Protein AF-A0A436S9P5-F1 (afdb_monomer_lite)

Radius of gyration: 17.1 Å; chains: 1; bounding box: 39×36×45 Å

Foldseek 3Di:
DDDPDPDDDDPVVVVVVVVVLVVLLVVLLVQLVVLQDLDPVQLVVCVVLVHHSDSVVSNVLSVLSNVLSVLCPDPVRVVVSVVSNVVSLVVLLVSCVVNVHDCVPPNVGSD

Secondary structure (DSSP, 8-state):
-----PPPPPHHHHHHHHHHHHHHHHHHHHHHHTTSS--HHHHHHHHHTTS---HHHHHHHHHHHHHHHHHHHSTTTHHHHHHHHHHHHHHHHHHHHHTT--IIIIITTT-

pLDDT: mean 92.73, std 8.66, range [55.09, 98.62]

Structure (mmCIF, N/CA/C/O backbone):
data_AF-A0A436S9P5-F1
#
_entry.id   AF-A0A436S9P5-F1
#
loop_
_atom_site.group_PDB
_atom_site.id
_atom_site.type_symbol
_atom_site.label_atom_id
_atom_site.label_alt_id
_atom_site.label_comp_id
_atom_site.label_asym_id
_atom_site.label_entity_id
_atom_site.label_seq_id
_atom_site.pdbx_PDB_ins_code
_atom_site.Cartn_x
_atom_site.Cartn_y
_atom_site.Cartn_z
_atom_site.occupancy
_atom_site.B_iso_or_equiv
_atom_site.auth_seq_id
_atom_site.auth_comp_id
_atom_site.auth_asym_id
_atom_site.auth_atom_id
_atom_site.pdbx_PDB_model_num
ATOM 1 N N . MET A 1 1 ? -21.449 24.749 24.242 1.00 55.09 1 MET A N 1
ATOM 2 C CA . MET A 1 1 ? -20.932 23.995 23.082 1.00 55.09 1 MET A CA 1
ATOM 3 C C . MET A 1 1 ? -21.172 22.523 23.381 1.00 55.09 1 MET A C 1
ATOM 5 O O . MET A 1 1 ? -20.464 21.969 24.207 1.00 55.09 1 MET A O 1
ATOM 9 N N . SER A 1 2 ? -22.267 21.949 22.874 1.00 57.09 2 SER A N 1
ATOM 10 C CA . SER A 1 2 ? -22.583 20.530 23.090 1.00 57.09 2 SER A CA 1
ATOM 11 C C . SER A 1 2 ? -21.714 19.719 22.137 1.00 57.09 2 SER A C 1
ATOM 13 O O . SER A 1 2 ? -21.759 19.925 20.926 1.00 57.09 2 SER A O 1
ATOM 15 N N . ILE A 1 3 ? -20.854 18.877 22.697 1.00 64.25 3 ILE A N 1
ATOM 16 C CA . ILE A 1 3 ? -20.106 17.880 21.942 1.00 64.25 3 ILE A CA 1
ATOM 17 C C . ILE A 1 3 ? -21.146 16.813 21.593 1.00 64.25 3 ILE A C 1
ATOM 19 O O . ILE A 1 3 ? -21.639 16.143 22.496 1.00 64.25 3 ILE A O 1
ATOM 23 N N . SER A 1 4 ? -21.556 16.715 20.326 1.00 63.69 4 SER A N 1
ATOM 24 C CA . SER A 1 4 ? -22.402 15.600 19.887 1.00 63.69 4 SER A CA 1
ATOM 25 C C . SER A 1 4 ? -21.635 14.306 20.129 1.00 63.69 4 SER A C 1
ATOM 27 O O . SER A 1 4 ? -20.649 14.029 19.446 1.00 63.69 4 SER A O 1
ATOM 29 N N . GLU A 1 5 ? -22.069 13.537 21.120 1.00 63.78 5 GLU A N 1
ATOM 30 C CA . GLU A 1 5 ? -21.546 12.205 21.389 1.00 63.78 5 GLU A CA 1
ATOM 31 C C . GLU A 1 5 ? -21.925 11.311 20.203 1.00 63.78 5 GLU A C 1
ATOM 33 O O . GLU A 1 5 ? -23.105 11.112 19.904 1.00 63.78 5 GLU A O 1
ATOM 38 N N . ALA A 1 6 ? -20.924 10.855 19.446 1.00 65.94 6 ALA A N 1
ATOM 39 C CA . ALA A 1 6 ? -21.160 9.975 18.312 1.00 65.94 6 ALA A CA 1
ATOM 40 C C . ALA A 1 6 ? -21.767 8.667 18.832 1.00 65.94 6 ALA A C 1
ATOM 42 O O . ALA A 1 6 ? -21.176 8.006 19.687 1.00 65.94 6 ALA A O 1
ATOM 43 N N . ALA A 1 7 ? -22.945 8.301 18.319 1.00 74.25 7 ALA A N 1
ATOM 44 C CA . ALA A 1 7 ? -23.582 7.043 18.678 1.00 74.25 7 ALA A CA 1
ATOM 45 C C . ALA A 1 7 ? -22.597 5.876 18.451 1.00 74.25 7 ALA A C 1
ATOM 47 O O . ALA A 1 7 ? -21.910 5.855 17.421 1.00 74.25 7 ALA A O 1
ATOM 48 N N . PRO A 1 8 ? -22.503 4.915 19.387 1.00 77.88 8 PRO A N 1
ATOM 49 C CA . PRO A 1 8 ? -21.596 3.786 19.247 1.00 77.88 8 PRO A CA 1
ATOM 50 C C . PRO A 1 8 ? -21.892 3.035 17.944 1.00 77.88 8 PRO A C 1
ATOM 52 O O . PRO A 1 8 ? -23.049 2.792 17.596 1.00 77.88 8 PRO A O 1
ATOM 55 N N . ALA A 1 9 ? -20.836 2.686 17.207 1.00 82.25 9 ALA A N 1
ATOM 56 C CA . ALA A 1 9 ? -20.970 1.953 15.955 1.00 82.25 9 ALA A CA 1
ATOM 57 C C . ALA A 1 9 ? -21.700 0.621 16.190 1.00 82.25 9 ALA A C 1
ATOM 59 O O . ALA A 1 9 ? -21.426 -0.089 17.160 1.00 82.25 9 ALA A O 1
ATOM 60 N N . SER A 1 10 ? -22.619 0.264 15.288 1.00 91.81 10 SER A N 1
ATOM 61 C CA . SER A 1 10 ? -23.325 -1.013 15.379 1.00 91.81 10 SER A CA 1
ATOM 62 C C . SER A 1 10 ? -22.350 -2.185 15.243 1.00 91.81 10 SER A C 1
ATOM 64 O O . SER A 1 10 ? -21.333 -2.098 14.548 1.00 91.81 10 SER A O 1
ATOM 66 N N . GLN A 1 11 ? -22.687 -3.320 15.856 1.00 91.69 11 GLN A N 1
ATOM 67 C CA . GLN A 1 11 ? -21.878 -4.539 15.767 1.00 91.69 11 GLN A CA 1
ATOM 68 C C . GLN A 1 11 ? -21.608 -4.935 14.302 1.00 91.69 11 GLN A C 1
ATOM 70 O O . GLN A 1 11 ? -20.498 -5.342 13.962 1.00 91.69 11 GLN A O 1
ATOM 75 N N . GLY A 1 12 ? -22.597 -4.749 13.419 1.00 94.69 12 GLY A N 1
ATOM 76 C CA . GLY A 1 12 ? -22.456 -4.992 11.983 1.00 94.69 12 GLY A CA 1
ATOM 77 C C . GLY A 1 12 ? -21.426 -4.081 11.312 1.00 94.69 12 GLY A C 1
ATOM 78 O O . GLY A 1 12 ? -20.587 -4.571 10.561 1.00 94.69 12 GLY A O 1
ATOM 79 N N . ALA A 1 13 ? -21.427 -2.780 11.624 1.00 93.12 13 ALA A N 1
ATOM 80 C CA . ALA A 1 13 ? -20.454 -1.833 11.076 1.00 93.12 13 ALA A CA 1
ATOM 81 C C . ALA A 1 13 ? -19.016 -2.171 11.506 1.00 93.12 13 ALA A C 1
ATOM 83 O O . ALA A 1 13 ? -18.092 -2.108 10.694 1.00 93.12 13 ALA A O 1
ATOM 84 N N . VAL A 1 14 ? -18.827 -2.600 12.759 1.00 94.06 14 VAL A N 1
ATOM 85 C CA . VAL A 1 14 ? -17.514 -3.020 13.277 1.00 94.06 14 VAL A CA 1
ATOM 86 C C . VAL A 1 14 ? -16.995 -4.258 12.542 1.00 94.06 14 VAL A C 1
ATOM 88 O O . VAL A 1 14 ? -15.835 -4.288 12.128 1.00 94.06 14 VAL A O 1
ATOM 91 N N . TRP A 1 15 ? -17.835 -5.279 12.357 1.00 96.75 15 TRP A N 1
ATOM 92 C CA . TRP A 1 15 ? -17.438 -6.498 11.647 1.00 96.75 15 TRP A CA 1
ATOM 93 C C . TRP A 1 15 ? -17.189 -6.263 10.159 1.00 96.75 15 TRP A C 1
ATOM 95 O O . TRP A 1 15 ? -16.203 -6.776 9.635 1.00 96.75 15 TRP A O 1
ATOM 105 N N . ALA A 1 16 ? -18.017 -5.449 9.501 1.00 96.06 16 ALA A N 1
ATOM 106 C CA . ALA A 1 16 ? -17.801 -5.061 8.111 1.00 96.06 16 ALA A CA 1
ATOM 107 C C . ALA A 1 16 ? -16.454 -4.342 7.936 1.00 96.06 16 ALA A C 1
ATOM 109 O O . ALA A 1 16 ? -15.668 -4.714 7.066 1.00 96.06 16 ALA A O 1
ATOM 110 N N . GLY A 1 17 ? -16.141 -3.382 8.815 1.00 93.62 17 GLY A N 1
ATOM 111 C CA . GLY A 1 17 ? -14.849 -2.695 8.815 1.00 93.62 17 GLY A CA 1
ATOM 112 C C . GLY A 1 17 ? -13.676 -3.659 9.003 1.00 93.62 17 GLY A C 1
ATOM 113 O O . GLY A 1 17 ? -12.728 -3.629 8.226 1.00 93.62 17 GLY A O 1
ATOM 114 N N . ARG A 1 18 ? -13.764 -4.580 9.972 1.00 94.88 18 ARG A N 1
ATOM 115 C CA . ARG A 1 18 ? -12.723 -5.597 10.209 1.00 94.88 18 ARG A CA 1
ATOM 116 C C . ARG A 1 18 ? -12.514 -6.519 9.011 1.00 94.88 18 ARG A C 1
ATOM 118 O O . ARG A 1 18 ? -11.368 -6.802 8.672 1.00 94.88 18 ARG A O 1
ATOM 125 N N . ALA A 1 19 ? -13.594 -6.974 8.377 1.00 97.69 19 ALA A N 1
ATOM 126 C CA . ALA A 1 19 ? -13.518 -7.833 7.200 1.00 97.69 19 ALA A CA 1
ATOM 127 C C . ALA A 1 19 ? -12.850 -7.106 6.023 1.00 97.69 19 ALA A C 1
ATOM 129 O O . ALA A 1 19 ? -11.905 -7.630 5.439 1.00 97.69 19 ALA A O 1
ATOM 130 N N . LEU A 1 20 ? -13.275 -5.873 5.726 1.00 96.00 20 LEU A N 1
ATOM 131 C CA . LEU A 1 20 ? -12.679 -5.059 4.663 1.00 96.00 20 LEU A CA 1
ATOM 132 C C . LEU A 1 20 ? -11.203 -4.751 4.937 1.00 96.00 20 LEU A C 1
ATOM 134 O O . LEU A 1 20 ? -10.370 -4.923 4.049 1.00 96.00 20 LEU A O 1
ATOM 138 N N . SER A 1 21 ? -10.854 -4.364 6.167 1.00 95.94 21 SER A N 1
ATOM 139 C CA . SER A 1 21 ? -9.458 -4.129 6.547 1.00 95.94 21 SER A CA 1
ATOM 140 C C . SER A 1 21 ? -8.608 -5.389 6.405 1.00 95.94 21 SER A C 1
ATOM 142 O O . SER A 1 21 ? -7.493 -5.300 5.901 1.00 95.94 21 SER A O 1
ATOM 144 N N . ALA A 1 22 ? -9.122 -6.561 6.790 1.00 97.19 22 ALA A N 1
ATOM 145 C CA . ALA A 1 22 ? -8.406 -7.823 6.618 1.00 97.19 22 ALA A CA 1
ATOM 146 C C . ALA A 1 22 ? -8.134 -8.123 5.137 1.00 97.19 22 ALA A C 1
ATOM 148 O O . ALA A 1 22 ? -7.010 -8.477 4.791 1.00 97.19 22 ALA A O 1
ATOM 149 N N . VAL A 1 23 ? -9.123 -7.922 4.259 1.00 97.38 23 VAL A N 1
ATOM 150 C CA . VAL A 1 23 ? -8.959 -8.103 2.807 1.00 97.38 23 VAL A CA 1
ATOM 151 C C . VAL A 1 23 ? -7.873 -7.176 2.258 1.00 97.38 23 VAL A C 1
ATOM 153 O O . VAL A 1 23 ? -6.957 -7.650 1.590 1.00 97.38 23 VAL A O 1
ATOM 156 N N . VAL A 1 24 ? -7.930 -5.880 2.583 1.00 95.81 24 VAL A N 1
ATOM 157 C CA . VAL A 1 24 ? -6.942 -4.891 2.119 1.00 95.81 24 VAL A CA 1
ATOM 158 C C . VAL A 1 24 ? -5.540 -5.227 2.625 1.00 95.81 24 VAL A C 1
ATOM 160 O O . VAL A 1 24 ? -4.590 -5.217 1.847 1.00 95.81 24 VAL A O 1
ATOM 163 N N . VAL A 1 25 ? -5.399 -5.560 3.910 1.00 98.00 25 VAL A N 1
ATOM 164 C CA . VAL A 1 25 ? -4.101 -5.891 4.514 1.00 98.00 25 VAL A CA 1
ATOM 165 C C . VAL A 1 25 ? -3.508 -7.151 3.889 1.00 98.00 25 VAL A C 1
ATOM 167 O O . VAL A 1 25 ? -2.334 -7.149 3.532 1.00 98.00 25 VAL A O 1
ATOM 170 N N . LEU A 1 26 ? -4.299 -8.212 3.717 1.00 98.12 26 LEU A N 1
ATOM 171 C CA . LEU A 1 26 ? -3.822 -9.458 3.112 1.00 98.12 26 LEU A CA 1
ATOM 172 C C . LEU A 1 26 ? -3.406 -9.257 1.653 1.00 98.12 26 LEU A C 1
ATOM 174 O O . LEU A 1 26 ? -2.322 -9.695 1.268 1.00 98.12 26 LEU A O 1
ATOM 178 N N . PHE A 1 27 ? -4.234 -8.563 0.867 1.00 96.88 27 PHE A N 1
ATOM 179 C CA . PHE A 1 27 ? -3.913 -8.227 -0.518 1.00 96.88 27 PHE A CA 1
ATOM 180 C C . PHE A 1 27 ? -2.613 -7.425 -0.604 1.00 96.88 27 PHE A C 1
ATOM 182 O O . PHE A 1 27 ? -1.717 -7.780 -1.366 1.00 96.88 27 PHE A O 1
ATOM 189 N N . MET A 1 28 ? -2.473 -6.389 0.222 1.00 97.62 28 MET A N 1
ATOM 190 C CA . MET A 1 28 ? -1.296 -5.533 0.169 1.00 97.62 28 MET A CA 1
ATOM 191 C C . MET A 1 28 ? -0.018 -6.206 0.677 1.00 97.62 28 MET A C 1
ATOM 193 O O . MET A 1 28 ? 1.066 -5.934 0.159 1.00 97.62 28 MET A O 1
ATOM 197 N N . ILE A 1 29 ? -0.115 -7.098 1.667 1.00 98.31 29 ILE A N 1
ATOM 198 C CA . ILE A 1 29 ? 1.027 -7.918 2.089 1.00 98.31 29 ILE A CA 1
ATOM 199 C C . ILE A 1 29 ? 1.484 -8.793 0.925 1.00 98.31 29 ILE A C 1
ATOM 201 O O . ILE A 1 29 ? 2.676 -8.820 0.626 1.00 98.31 29 ILE A O 1
ATOM 205 N N . PHE A 1 30 ? 0.554 -9.472 0.250 1.00 97.06 30 PHE A N 1
ATOM 206 C CA . PHE A 1 30 ? 0.877 -10.273 -0.927 1.00 97.06 30 PHE A CA 1
ATOM 207 C C . PHE A 1 30 ? 1.541 -9.418 -2.019 1.00 97.06 30 PHE A C 1
ATOM 209 O O . PHE A 1 30 ? 2.653 -9.736 -2.440 1.00 97.06 30 PHE A O 1
ATOM 216 N N . ASP A 1 31 ? 0.918 -8.299 -2.397 1.00 95.44 31 ASP A N 1
ATOM 217 C CA . ASP A 1 31 ? 1.405 -7.365 -3.420 1.00 95.44 31 ASP A CA 1
ATOM 218 C C . ASP A 1 31 ? 2.824 -6.841 -3.143 1.00 95.44 31 ASP A C 1
ATOM 220 O O . ASP A 1 31 ? 3.664 -6.763 -4.045 1.00 95.44 31 ASP A O 1
ATOM 224 N N . GLY A 1 32 ? 3.098 -6.474 -1.891 1.00 96.38 32 GLY A N 1
ATOM 225 C CA . GLY A 1 32 ? 4.390 -5.938 -1.485 1.00 96.38 32 GLY A CA 1
ATOM 226 C C . GLY A 1 32 ? 5.474 -7.009 -1.379 1.00 96.38 32 GLY A C 1
ATOM 227 O O . GLY A 1 32 ? 6.604 -6.782 -1.810 1.00 96.38 32 GLY A O 1
ATOM 228 N N . VAL A 1 33 ? 5.143 -8.192 -0.846 1.00 97.75 33 VAL A N 1
ATOM 229 C CA . VAL A 1 33 ? 6.106 -9.287 -0.638 1.00 97.75 33 VAL A CA 1
ATOM 230 C C . VAL A 1 33 ? 6.621 -9.844 -1.960 1.00 97.75 33 VAL A C 1
ATOM 232 O O . VAL A 1 33 ? 7.827 -10.057 -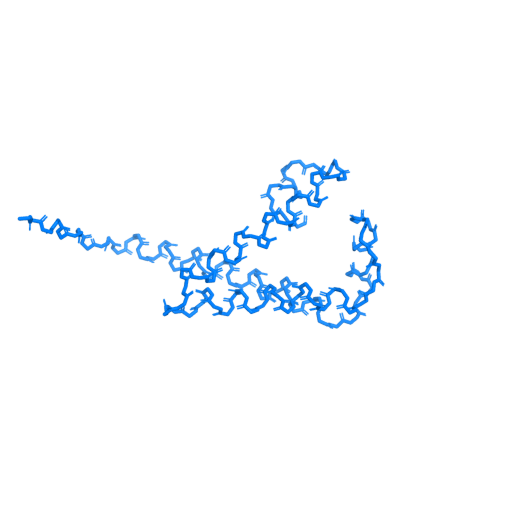2.080 1.00 97.75 33 VAL A O 1
ATOM 235 N N . ILE A 1 34 ? 5.761 -10.031 -2.969 1.00 96.44 34 ILE A N 1
ATOM 236 C CA . ILE A 1 34 ? 6.195 -10.562 -4.276 1.00 96.44 34 ILE A CA 1
ATOM 237 C C . ILE A 1 34 ? 7.192 -9.637 -4.993 1.00 96.44 34 ILE A C 1
ATOM 239 O O . ILE A 1 34 ? 7.959 -10.108 -5.826 1.00 96.44 34 ILE A O 1
ATOM 243 N N . LYS A 1 35 ? 7.228 -8.343 -4.642 1.00 95.38 35 LYS A N 1
ATOM 244 C CA . LYS A 1 35 ? 8.164 -7.351 -5.197 1.00 95.38 35 LYS A CA 1
ATOM 245 C C . LYS A 1 35 ? 9.545 -7.347 -4.520 1.00 95.38 35 LYS A C 1
ATOM 247 O O . LYS A 1 35 ? 10.450 -6.671 -5.004 1.00 95.38 35 LYS A O 1
ATOM 252 N N . LEU A 1 36 ? 9.724 -8.048 -3.395 1.00 96.06 36 LEU A N 1
ATOM 253 C CA . LEU A 1 36 ? 10.9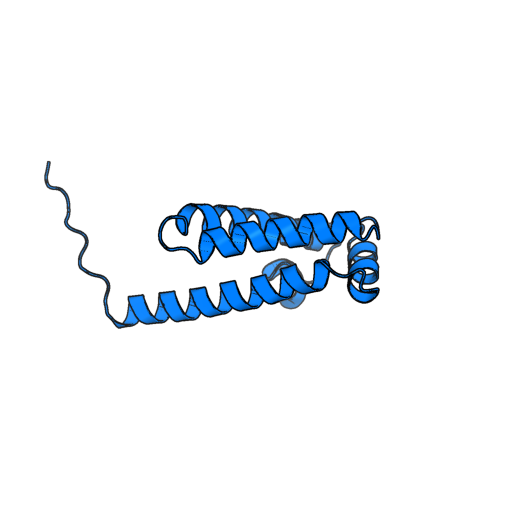99 -8.092 -2.664 1.00 96.06 36 LEU A CA 1
ATOM 254 C C . LEU A 1 36 ? 12.060 -9.002 -3.317 1.00 96.06 36 LEU A C 1
ATOM 256 O O . LEU A 1 36 ? 13.210 -8.550 -3.464 1.00 96.06 36 LEU A O 1
ATOM 260 N N . PRO A 1 37 ? 11.736 -10.261 -3.689 1.00 96.56 37 PRO A N 1
ATOM 261 C CA . PRO A 1 37 ? 12.636 -11.089 -4.477 1.00 96.56 37 PRO A CA 1
ATOM 262 C C . PRO A 1 37 ? 12.707 -10.592 -5.932 1.00 96.56 37 PRO A C 1
ATOM 264 O O . PRO A 1 37 ? 11.743 -10.021 -6.441 1.00 96.56 37 PRO A O 1
ATOM 267 N N . PRO A 1 38 ? 13.834 -10.815 -6.629 1.00 92.69 38 PRO A N 1
ATOM 268 C CA . PRO A 1 38 ? 13.988 -10.447 -8.033 1.00 92.69 38 PRO A CA 1
ATOM 269 C C . PRO A 1 38 ? 13.242 -11.445 -8.935 1.00 92.69 38 PRO A C 1
ATOM 271 O O . PRO A 1 38 ? 13.857 -12.290 -9.578 1.00 92.69 38 PRO A O 1
ATOM 274 N N . LEU A 1 39 ? 11.908 -11.395 -8.936 1.00 94.75 39 LEU A N 1
ATOM 275 C CA . LEU A 1 39 ? 11.081 -12.262 -9.776 1.00 94.75 39 LEU A CA 1
ATOM 276 C C . LEU A 1 39 ? 10.942 -11.678 -11.183 1.00 94.75 39 LEU A C 1
ATOM 278 O O . LEU A 1 39 ? 10.520 -10.531 -11.341 1.00 94.75 39 LEU A O 1
ATOM 282 N N . ASP A 1 40 ? 11.186 -12.503 -12.200 1.00 93.62 40 ASP A N 1
ATOM 283 C CA . ASP A 1 40 ? 11.073 -12.098 -13.607 1.00 93.62 40 ASP A CA 1
ATOM 284 C C . ASP A 1 40 ? 9.673 -11.588 -13.965 1.00 93.62 40 ASP A C 1
ATOM 286 O O . ASP A 1 40 ? 9.528 -10.647 -14.738 1.00 93.62 40 ASP A O 1
ATOM 290 N N . ILE A 1 41 ? 8.622 -12.158 -13.367 1.00 93.50 41 ILE A N 1
ATOM 291 C CA . ILE A 1 41 ? 7.248 -11.700 -13.605 1.00 93.50 41 ILE A CA 1
ATOM 292 C C . ILE A 1 41 ? 7.042 -10.241 -13.169 1.00 93.50 41 ILE A C 1
ATOM 294 O O . ILE A 1 41 ? 6.317 -9.495 -13.828 1.00 93.50 41 ILE A O 1
ATOM 298 N N . VAL A 1 42 ? 7.712 -9.803 -12.097 1.00 93.31 42 VAL A N 1
ATOM 299 C CA . VAL A 1 42 ? 7.613 -8.427 -11.591 1.00 93.31 42 VAL A CA 1
ATOM 300 C C . VAL A 1 42 ? 8.321 -7.472 -12.543 1.00 93.31 42 VAL A C 1
ATOM 302 O O . VAL A 1 42 ? 7.745 -6.459 -12.931 1.00 93.31 42 VAL A O 1
ATOM 305 N N . THR A 1 43 ? 9.537 -7.803 -12.978 1.00 93.88 43 THR A N 1
ATOM 306 C CA . THR A 1 43 ? 10.306 -6.952 -13.898 1.00 93.88 43 THR A CA 1
ATOM 307 C C . THR A 1 43 ? 9.682 -6.900 -15.296 1.00 93.88 43 THR A C 1
ATOM 309 O O . THR A 1 43 ? 9.636 -5.830 -15.902 1.00 93.88 43 THR A O 1
ATOM 312 N N . GLN A 1 44 ? 9.119 -8.008 -15.790 1.00 94.62 44 GLN A N 1
ATOM 313 C CA . GLN A 1 44 ? 8.342 -8.040 -17.036 1.00 94.62 44 GLN A CA 1
ATOM 314 C C . GLN A 1 44 ? 7.089 -7.163 -16.948 1.00 94.62 44 GLN A C 1
ATOM 316 O O . GLN A 1 44 ? 6.827 -6.378 -17.860 1.00 94.62 44 GLN A O 1
ATOM 321 N N . THR A 1 45 ? 6.353 -7.242 -15.834 1.00 92.38 45 THR A N 1
ATOM 322 C CA . THR A 1 45 ? 5.179 -6.389 -15.599 1.00 92.38 45 THR A CA 1
ATOM 323 C C . THR A 1 45 ? 5.584 -4.918 -15.558 1.00 92.38 45 THR A C 1
ATOM 325 O O . THR A 1 45 ? 4.984 -4.102 -16.249 1.00 92.38 45 THR A O 1
ATOM 328 N N . MET A 1 46 ? 6.649 -4.569 -14.828 1.00 94.69 46 MET A N 1
ATOM 329 C CA . MET A 1 46 ? 7.162 -3.195 -14.768 1.00 94.69 46 MET A CA 1
ATOM 330 C C . MET A 1 46 ? 7.532 -2.646 -16.147 1.00 94.69 46 MET A C 1
ATOM 332 O O . MET A 1 46 ? 7.124 -1.533 -16.476 1.00 94.69 46 MET A O 1
ATOM 336 N N . ASN A 1 47 ? 8.217 -3.438 -16.976 1.00 94.69 47 ASN A N 1
ATOM 337 C CA . ASN A 1 47 ? 8.497 -3.063 -18.363 1.00 94.69 47 ASN A CA 1
ATOM 338 C C . ASN A 1 47 ? 7.209 -2.804 -19.157 1.00 94.69 47 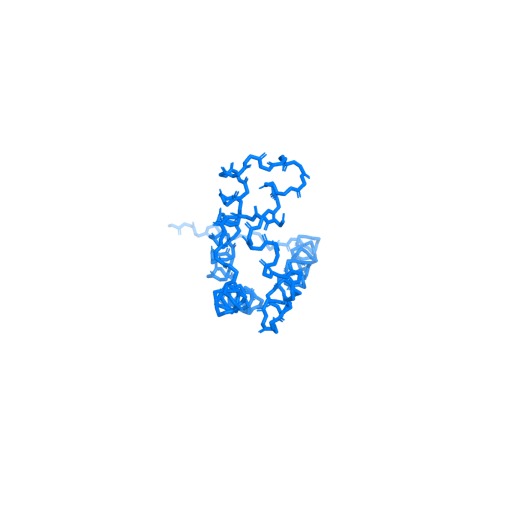ASN A C 1
ATOM 340 O O . ASN A 1 47 ? 7.119 -1.797 -19.858 1.00 94.69 47 ASN A O 1
ATOM 344 N N . GLY A 1 48 ? 6.201 -3.673 -19.025 1.00 92.56 48 GLY A N 1
ATOM 345 C CA . GLY A 1 48 ? 4.890 -3.490 -19.659 1.00 92.56 48 GLY A CA 1
ATOM 346 C C . GLY A 1 48 ? 4.164 -2.221 -19.199 1.00 92.56 48 GLY A C 1
ATOM 347 O O . GLY A 1 48 ? 3.456 -1.592 -19.981 1.00 92.56 48 GLY A O 1
ATOM 348 N N . LEU A 1 49 ? 4.401 -1.792 -17.957 1.00 93.06 49 LEU A N 1
ATOM 349 C CA . LEU A 1 49 ? 3.892 -0.537 -17.397 1.00 93.06 49 LEU A CA 1
ATOM 350 C C . LEU A 1 49 ? 4.719 0.700 -17.798 1.00 93.06 49 LEU A C 1
ATOM 352 O O . LEU A 1 49 ? 4.380 1.826 -17.424 1.00 93.06 49 LEU A O 1
ATOM 356 N N . GLY A 1 50 ? 5.803 0.520 -18.557 1.00 92.31 50 GLY A N 1
ATOM 357 C CA . GLY A 1 50 ? 6.720 1.590 -18.947 1.00 92.31 50 GLY A CA 1
ATOM 358 C C . GLY A 1 50 ? 7.626 2.078 -17.812 1.00 92.31 50 GLY A C 1
ATOM 359 O O . GLY A 1 50 ? 8.145 3.192 -17.896 1.00 92.31 50 GLY A O 1
ATOM 360 N N . TRP A 1 51 ? 7.799 1.270 -16.763 1.00 94.19 51 TRP A N 1
ATOM 361 C CA . TRP A 1 51 ? 8.780 1.472 -15.697 1.00 94.19 51 TRP A CA 1
ATOM 362 C C . TRP A 1 51 ? 10.076 0.709 -16.004 1.00 94.19 51 TRP A C 1
ATOM 364 O O . TRP A 1 51 ? 10.033 -0.316 -16.685 1.00 94.19 51 TRP A O 1
ATOM 374 N N . PRO A 1 52 ? 11.239 1.149 -15.489 1.00 93.12 52 PRO A N 1
ATOM 375 C CA . PRO A 1 52 ? 12.474 0.391 -15.654 1.00 93.12 52 PRO A CA 1
ATOM 376 C C . PRO A 1 52 ? 12.371 -0.979 -14.967 1.00 93.12 52 PRO A C 1
ATOM 378 O O . PRO A 1 52 ? 11.987 -1.051 -13.799 1.00 93.12 52 PRO A O 1
ATOM 381 N N . ALA A 1 53 ? 12.780 -2.051 -15.650 1.00 92.88 53 ALA A N 1
ATOM 382 C CA . ALA A 1 53 ? 12.926 -3.397 -15.081 1.00 92.88 53 ALA A CA 1
ATOM 383 C C . ALA A 1 53 ? 14.134 -3.534 -14.134 1.00 92.88 53 ALA A C 1
ATOM 385 O O . ALA A 1 53 ? 14.945 -4.449 -14.258 1.00 92.88 53 ALA A O 1
ATOM 386 N N . ASP A 1 54 ? 14.257 -2.617 -13.178 1.00 94.56 54 ASP A N 1
ATOM 387 C CA . ASP A 1 54 ? 15.241 -2.688 -12.104 1.00 94.56 54 ASP A CA 1
ATOM 388 C C . ASP A 1 54 ? 14.601 -3.335 -10.858 1.00 94.56 54 ASP A C 1
ATOM 390 O O . ASP A 1 54 ? 13.676 -2.756 -10.269 1.00 94.56 54 ASP A O 1
ATOM 394 N N . PRO A 1 55 ? 15.093 -4.504 -10.400 1.00 94.56 55 PRO A N 1
ATOM 395 C CA . PRO A 1 55 ? 14.626 -5.142 -9.170 1.00 94.56 55 PRO A CA 1
ATOM 396 C C . PRO A 1 55 ? 14.703 -4.244 -7.928 1.00 94.56 55 PRO A C 1
ATOM 398 O O . PRO A 1 55 ? 13.934 -4.435 -6.986 1.00 94.56 55 PRO A O 1
ATOM 401 N N . ASN A 1 56 ? 15.608 -3.261 -7.890 1.00 96.19 56 ASN A N 1
ATOM 402 C CA . ASN A 1 56 ? 15.701 -2.330 -6.765 1.00 96.19 56 ASN A CA 1
ATOM 403 C C . ASN A 1 56 ? 14.536 -1.335 -6.744 1.00 96.19 56 ASN A C 1
ATOM 405 O O . ASN A 1 56 ? 14.047 -1.006 -5.664 1.00 96.19 56 ASN A O 1
ATOM 409 N N . ILE A 1 57 ? 14.049 -0.906 -7.913 1.00 95.62 57 ILE A N 1
ATOM 410 C CA . ILE A 1 57 ? 12.849 -0.064 -8.016 1.00 95.62 57 ILE A CA 1
ATOM 411 C C . ILE A 1 57 ? 11.618 -0.875 -7.602 1.00 95.62 57 ILE A C 1
ATOM 413 O O . ILE A 1 57 ? 10.819 -0.396 -6.797 1.00 95.62 57 ILE A O 1
ATOM 417 N N . ALA A 1 58 ? 11.504 -2.123 -8.071 1.00 95.88 58 ALA A N 1
ATOM 418 C CA . ALA A 1 58 ? 10.444 -3.039 -7.645 1.00 95.88 58 ALA A CA 1
ATOM 419 C C . ALA A 1 58 ? 10.414 -3.185 -6.116 1.00 95.88 58 ALA A C 1
ATOM 421 O O . ALA A 1 58 ? 9.376 -2.991 -5.479 1.00 95.88 58 ALA A O 1
ATOM 422 N N . ARG A 1 59 ? 11.582 -3.452 -5.519 1.00 97.31 59 ARG A N 1
ATOM 423 C CA . ARG A 1 59 ? 11.737 -3.611 -4.073 1.00 97.31 59 ARG A CA 1
ATOM 424 C C . ARG A 1 59 ? 11.384 -2.336 -3.318 1.00 97.31 59 ARG A C 1
ATOM 426 O O . ARG A 1 59 ? 10.725 -2.426 -2.289 1.00 97.31 59 ARG A O 1
ATOM 433 N N . LEU A 1 60 ? 11.781 -1.165 -3.818 1.00 97.12 60 LEU A N 1
ATOM 434 C CA . LEU A 1 60 ? 11.423 0.118 -3.212 1.00 97.12 60 LEU A CA 1
ATOM 435 C C . LEU A 1 60 ? 9.900 0.306 -3.169 1.00 97.12 60 LEU A C 1
ATOM 437 O O . LEU A 1 60 ? 9.359 0.618 -2.109 1.00 97.12 60 LEU A O 1
ATOM 441 N N . ILE A 1 61 ? 9.210 0.056 -4.286 1.00 96.44 61 ILE A N 1
ATOM 442 C CA . ILE A 1 61 ? 7.742 0.119 -4.368 1.00 96.44 61 ILE A CA 1
ATOM 443 C C . ILE A 1 61 ? 7.114 -0.874 -3.380 1.00 96.44 61 ILE A C 1
ATOM 445 O O . ILE A 1 61 ? 6.245 -0.493 -2.595 1.00 96.44 61 ILE A O 1
ATOM 449 N N . GLY A 1 62 ? 7.602 -2.119 -3.356 1.00 97.00 62 GLY A N 1
ATOM 450 C CA . GLY A 1 62 ? 7.142 -3.149 -2.422 1.00 97.00 62 GLY A CA 1
ATOM 451 C C . GLY A 1 62 ? 7.316 -2.748 -0.956 1.00 97.00 62 GLY A C 1
ATOM 452 O O . GLY A 1 62 ? 6.382 -2.867 -0.170 1.00 97.00 62 GLY A O 1
ATOM 453 N N . VAL A 1 63 ? 8.475 -2.199 -0.583 1.00 98.50 63 VAL A N 1
ATOM 454 C CA . VAL A 1 63 ? 8.754 -1.728 0.784 1.00 98.50 63 VAL A CA 1
ATOM 455 C C . VAL A 1 63 ? 7.838 -0.568 1.176 1.00 98.50 63 VAL A C 1
ATOM 457 O O . VAL A 1 63 ? 7.295 -0.581 2.280 1.00 98.50 63 VAL A O 1
ATOM 460 N N . ILE A 1 64 ? 7.611 0.406 0.289 1.00 98.31 64 ILE A N 1
ATOM 461 C CA . ILE A 1 64 ? 6.679 1.518 0.544 1.00 98.31 64 ILE A CA 1
ATOM 462 C C . ILE A 1 64 ? 5.259 0.983 0.778 1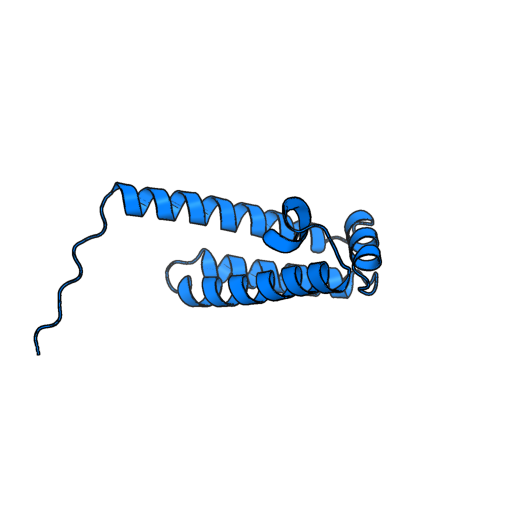.00 98.31 64 ILE A C 1
ATOM 464 O O . ILE A 1 64 ? 4.602 1.388 1.743 1.00 98.31 64 ILE A O 1
ATOM 468 N N . GLY A 1 65 ? 4.804 0.043 -0.057 1.00 98.12 65 GLY A N 1
ATOM 469 C CA . GLY A 1 65 ? 3.510 -0.623 0.103 1.00 98.12 65 GLY A CA 1
ATOM 470 C C . GLY A 1 65 ? 3.400 -1.365 1.439 1.00 98.12 65 GLY A C 1
ATOM 471 O O . GLY A 1 65 ? 2.426 -1.183 2.173 1.00 98.12 65 GLY A O 1
ATOM 472 N N . LEU A 1 66 ? 4.424 -2.136 1.817 1.00 98.56 66 LEU A N 1
ATOM 473 C CA . LEU A 1 66 ? 4.450 -2.893 3.074 1.00 98.56 66 LEU A CA 1
ATOM 474 C C . LEU A 1 66 ? 4.481 -1.994 4.313 1.00 98.56 66 LEU A C 1
ATOM 476 O O . LEU A 1 66 ? 3.752 -2.262 5.265 1.00 98.56 66 LEU A O 1
ATOM 480 N N . ILE A 1 67 ? 5.261 -0.909 4.306 1.00 98.62 67 ILE A N 1
ATOM 481 C CA . ILE A 1 67 ? 5.286 0.066 5.410 1.00 98.62 67 ILE A CA 1
ATOM 482 C C . ILE A 1 67 ? 3.912 0.725 5.560 1.00 98.62 67 ILE A C 1
ATOM 484 O O . ILE A 1 67 ? 3.376 0.793 6.666 1.00 98.62 67 ILE A O 1
ATOM 488 N N . SER A 1 68 ? 3.310 1.157 4.450 1.00 98.50 68 SER A N 1
ATOM 489 C CA . SER A 1 68 ? 1.971 1.763 4.447 1.00 98.50 68 SER A CA 1
ATOM 490 C C . SER A 1 68 ? 0.916 0.792 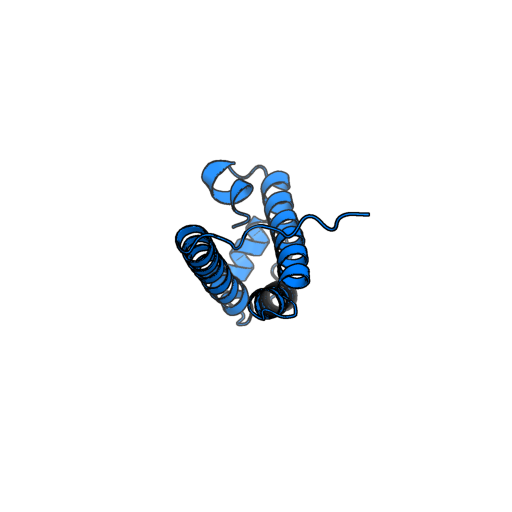4.990 1.00 98.50 68 SER A C 1
ATOM 492 O O . SER A 1 68 ? 0.071 1.169 5.801 1.00 98.50 68 SER A O 1
ATOM 494 N N . THR A 1 69 ? 1.023 -0.485 4.618 1.00 98.44 69 THR A N 1
ATOM 495 C CA . THR A 1 69 ? 0.145 -1.566 5.089 1.00 98.44 69 THR A CA 1
ATOM 496 C C . THR A 1 69 ? 0.326 -1.855 6.572 1.00 98.44 69 THR A C 1
ATOM 498 O O . THR A 1 69 ? -0.660 -1.998 7.292 1.00 98.44 69 THR A O 1
ATOM 501 N N . ALA A 1 70 ? 1.567 -1.896 7.058 1.00 98.44 70 ALA A N 1
ATOM 502 C CA . ALA A 1 70 ? 1.861 -2.086 8.474 1.00 98.44 70 ALA A CA 1
ATOM 503 C C . ALA A 1 70 ? 1.291 -0.936 9.318 1.00 98.44 70 ALA A C 1
ATOM 505 O O . ALA A 1 70 ? 0.660 -1.175 10.348 1.00 98.44 70 ALA A O 1
ATOM 506 N N . LEU A 1 71 ? 1.440 0.308 8.848 1.00 98.44 71 LEU A N 1
ATOM 507 C CA . LEU A 1 71 ? 0.833 1.476 9.488 1.00 98.44 71 LEU A CA 1
ATOM 508 C C . LEU A 1 71 ? -0.697 1.401 9.478 1.00 98.44 71 LEU A C 1
ATOM 510 O O . LEU A 1 71 ? -1.319 1.773 10.471 1.00 98.44 71 LEU A O 1
ATOM 514 N N . TYR A 1 72 ? -1.301 0.902 8.397 1.00 98.25 72 TYR A N 1
ATOM 515 C CA . TYR A 1 72 ? -2.753 0.751 8.291 1.00 98.25 72 TYR A CA 1
ATOM 516 C C . TYR A 1 72 ? -3.294 -0.327 9.242 1.00 98.25 72 TYR A C 1
ATOM 518 O O . TYR A 1 72 ? -4.306 -0.115 9.908 1.00 98.25 72 TYR A O 1
ATOM 526 N N . ALA A 1 73 ? -2.594 -1.459 9.353 1.00 97.44 73 ALA A N 1
ATOM 527 C CA . ALA A 1 73 ? -2.992 -2.590 10.189 1.00 97.44 73 ALA A CA 1
ATOM 528 C C . ALA A 1 73 ? -2.922 -2.287 11.697 1.00 97.44 73 ALA A C 1
ATOM 530 O O . ALA A 1 73 ? -3.656 -2.880 12.490 1.00 97.44 73 ALA A O 1
ATOM 531 N N . LEU A 1 74 ? -2.047 -1.366 12.110 1.00 96.50 74 LEU A N 1
ATOM 532 C CA . LEU A 1 74 ? -1.897 -0.958 13.504 1.00 96.50 74 LEU A CA 1
ATOM 533 C C . LEU A 1 74 ? -2.973 0.078 13.887 1.00 96.50 74 LEU A C 1
ATOM 535 O O . LEU A 1 74 ? -2.976 1.182 13.340 1.00 96.50 74 LEU A O 1
ATOM 539 N N . PRO A 1 75 ? -3.836 -0.185 14.893 1.00 92.44 75 PRO A N 1
ATOM 540 C CA . PRO A 1 75 ? -4.962 0.698 15.218 1.00 92.44 75 PRO A CA 1
ATOM 541 C C . PRO A 1 75 ? -4.560 2.154 15.487 1.00 92.44 75 PRO A C 1
ATOM 543 O O . PRO A 1 75 ? -5.254 3.076 15.064 1.00 92.44 75 PRO A O 1
ATOM 546 N N . ARG A 1 76 ? -3.404 2.358 16.137 1.00 96.88 76 ARG A N 1
ATOM 547 C CA . ARG A 1 76 ? -2.872 3.680 16.507 1.00 96.88 76 ARG A CA 1
ATOM 548 C C . ARG A 1 76 ? -2.424 4.524 15.310 1.00 96.88 76 ARG A C 1
ATOM 550 O O . ARG A 1 76 ? -2.405 5.743 15.420 1.00 96.88 76 ARG A O 1
ATOM 557 N N . THR A 1 77 ? -2.060 3.895 14.194 1.00 97.75 77 THR A N 1
ATOM 558 C CA . THR A 1 77 ? -1.552 4.565 12.982 1.00 97.75 77 THR A CA 1
ATOM 559 C C . THR A 1 77 ? -2.450 4.350 11.767 1.00 97.75 77 THR A C 1
ATOM 561 O O . THR A 1 77 ? -2.120 4.810 10.676 1.00 97.75 77 THR A O 1
ATOM 564 N N . SER A 1 78 ? -3.597 3.693 11.955 1.00 96.44 78 SER A N 1
ATOM 565 C CA . SER A 1 78 ? -4.496 3.254 10.885 1.00 96.44 78 SER A CA 1
ATOM 566 C C . SER A 1 78 ? -4.899 4.377 9.930 1.00 96.44 78 SER A C 1
ATOM 568 O O . SER A 1 78 ? -4.872 4.189 8.719 1.00 96.44 78 SER A O 1
ATOM 570 N N . VAL A 1 79 ? -5.183 5.574 10.450 1.00 97.50 79 VAL A N 1
ATOM 571 C CA . VAL A 1 79 ? -5.524 6.748 9.631 1.00 97.50 79 VAL A CA 1
ATOM 572 C C . VAL A 1 79 ? -4.365 7.153 8.715 1.00 97.50 79 VAL A C 1
ATOM 574 O O . VAL A 1 79 ? -4.571 7.356 7.522 1.00 97.50 79 VAL A O 1
ATOM 577 N N . LEU A 1 80 ? -3.137 7.218 9.240 1.00 98.25 80 LEU A N 1
ATOM 578 C CA . LEU A 1 80 ? -1.949 7.530 8.440 1.00 98.25 80 LEU A CA 1
ATOM 579 C C . LEU A 1 80 ? -1.704 6.448 7.383 1.00 98.25 80 LEU A C 1
ATOM 581 O O . LEU A 1 80 ? -1.481 6.767 6.218 1.00 98.25 80 LEU A O 1
ATOM 585 N N . GLY A 1 81 ? -1.788 5.176 7.773 1.00 98.00 81 GLY A N 1
ATOM 586 C CA . GLY A 1 81 ? -1.646 4.061 6.842 1.00 98.00 81 GLY A CA 1
ATOM 587 C C . GLY A 1 81 ? -2.693 4.081 5.729 1.00 98.00 81 GLY A C 1
ATOM 588 O O . GLY A 1 81 ? -2.347 3.869 4.573 1.00 98.00 81 GLY A O 1
ATOM 589 N N . ALA A 1 82 ? -3.948 4.416 6.041 1.00 97.44 82 ALA A N 1
ATOM 590 C CA . ALA A 1 82 ? -5.016 4.543 5.050 1.00 97.44 82 ALA A CA 1
ATOM 591 C C . ALA A 1 82 ? -4.726 5.657 4.033 1.00 97.44 82 ALA A C 1
ATOM 593 O O . ALA A 1 82 ? -4.912 5.461 2.832 1.00 97.44 82 ALA A O 1
ATOM 594 N N . ILE A 1 83 ? -4.227 6.808 4.497 1.00 98.31 83 ILE A N 1
ATOM 595 C CA . ILE A 1 83 ? -3.825 7.921 3.624 1.00 98.31 83 ILE A CA 1
ATOM 596 C C . ILE A 1 83 ? -2.679 7.489 2.703 1.00 98.31 83 ILE A C 1
ATOM 598 O O . ILE A 1 83 ? -2.747 7.704 1.493 1.00 98.31 83 ILE A O 1
ATOM 602 N N . LEU A 1 84 ? -1.651 6.839 3.255 1.00 98.31 84 LEU A N 1
ATOM 603 C CA . LEU A 1 84 ? -0.501 6.366 2.481 1.00 98.31 84 LEU A CA 1
ATOM 604 C C . LEU A 1 84 ? -0.894 5.298 1.455 1.00 98.31 84 LEU A C 1
ATOM 606 O O . LEU A 1 84 ? -0.471 5.382 0.306 1.00 98.31 84 LEU A O 1
ATOM 610 N N . LEU A 1 85 ? -1.744 4.339 1.831 1.00 97.69 85 LEU A N 1
ATOM 611 C CA . LEU A 1 85 ? -2.274 3.337 0.904 1.00 97.69 85 LEU A CA 1
ATOM 612 C C . LEU A 1 85 ? -3.122 3.971 -0.201 1.00 97.69 85 LEU A C 1
ATOM 614 O O . LEU A 1 85 ? -3.010 3.570 -1.355 1.00 97.69 85 LEU A O 1
ATOM 618 N N . THR A 1 86 ? -3.918 4.993 0.119 1.00 96.88 86 THR A N 1
ATOM 619 C CA . THR A 1 86 ? -4.699 5.736 -0.883 1.00 96.88 86 THR A CA 1
ATOM 620 C C . THR A 1 86 ? -3.781 6.437 -1.883 1.00 96.88 86 THR A C 1
ATOM 622 O O . THR A 1 86 ? -4.001 6.347 -3.089 1.00 96.88 86 THR A O 1
ATOM 625 N N . ALA A 1 87 ? -2.717 7.090 -1.407 1.00 97.75 87 ALA A N 1
ATOM 626 C CA . ALA A 1 87 ? -1.721 7.718 -2.272 1.00 97.75 87 ALA A CA 1
ATOM 627 C C . ALA A 1 87 ? -0.969 6.685 -3.134 1.00 97.75 87 ALA A C 1
ATOM 629 O O . ALA A 1 87 ? -0.795 6.896 -4.334 1.00 97.75 87 ALA A O 1
ATOM 630 N N . TYR A 1 88 ? -0.575 5.553 -2.542 1.00 97.44 88 TYR A N 1
ATOM 631 C CA . TYR A 1 88 ? 0.092 4.446 -3.234 1.00 97.44 88 TYR A CA 1
ATOM 632 C C . TYR A 1 88 ? -0.787 3.869 -4.356 1.00 97.44 88 TYR A C 1
ATOM 634 O O . TYR A 1 88 ? -0.343 3.769 -5.500 1.00 97.44 88 TYR A O 1
ATOM 642 N N . MET A 1 89 ? -2.059 3.579 -4.060 1.00 95.88 89 MET A N 1
ATOM 643 C CA . MET A 1 89 ? -3.035 3.108 -5.048 1.00 95.88 89 MET A CA 1
ATOM 644 C C . MET A 1 89 ? -3.305 4.156 -6.129 1.00 95.88 89 MET A C 1
ATOM 646 O O . MET A 1 89 ? -3.325 3.817 -7.306 1.00 95.88 89 MET A O 1
ATOM 650 N N . GLY A 1 90 ? -3.422 5.441 -5.778 1.00 96.69 90 GLY A N 1
ATOM 651 C CA . GLY A 1 90 ? -3.551 6.521 -6.763 1.00 96.69 90 GLY A CA 1
ATOM 652 C C . GLY A 1 90 ? -2.385 6.563 -7.760 1.00 96.69 90 GLY A C 1
ATOM 653 O O . GLY A 1 90 ? -2.601 6.729 -8.962 1.00 96.69 90 GLY A O 1
ATOM 654 N N . GLY A 1 91 ? -1.156 6.333 -7.286 1.00 95.75 91 GLY A N 1
ATOM 655 C CA . GLY A 1 91 ? 0.031 6.179 -8.132 1.00 95.75 91 GLY A CA 1
ATOM 656 C C . GLY A 1 91 ? -0.072 4.992 -9.097 1.00 95.75 91 GLY A C 1
ATOM 657 O O . GLY A 1 91 ? 0.157 5.155 -10.301 1.00 95.75 91 GLY A O 1
ATOM 658 N N . ALA A 1 92 ? -0.481 3.822 -8.601 1.00 95.19 92 ALA A N 1
ATOM 659 C CA . ALA A 1 92 ? -0.687 2.632 -9.429 1.00 95.19 92 ALA A CA 1
ATOM 660 C C . ALA A 1 92 ? -1.768 2.859 -10.501 1.00 95.19 92 ALA A C 1
ATOM 662 O O . ALA A 1 92 ? -1.526 2.649 -11.690 1.00 95.19 92 ALA A O 1
ATOM 663 N N . ILE A 1 93 ? -2.920 3.408 -10.108 1.00 96.56 93 ILE A N 1
ATOM 664 C CA . ILE A 1 93 ? -4.017 3.771 -11.013 1.00 96.56 93 ILE A CA 1
ATOM 665 C C . ILE A 1 93 ? -3.522 4.732 -12.098 1.00 96.56 93 ILE A C 1
ATOM 667 O O . ILE A 1 93 ? -3.738 4.483 -13.282 1.00 96.56 93 ILE A O 1
ATOM 671 N N . SER A 1 94 ? -2.800 5.796 -11.730 1.00 96.50 94 SER A N 1
ATOM 672 C CA . SER A 1 94 ? -2.267 6.757 -12.707 1.00 96.50 94 SER A CA 1
ATOM 673 C C . SER A 1 94 ? -1.294 6.122 -13.709 1.00 96.50 94 SER A C 1
ATOM 675 O O . SER A 1 94 ? -1.298 6.493 -14.884 1.00 96.50 94 SER A O 1
ATOM 677 N N . THR A 1 95 ? -0.516 5.121 -13.280 1.00 95.69 95 THR A N 1
ATOM 678 C CA . THR A 1 95 ? 0.378 4.355 -14.159 1.00 95.69 95 THR A CA 1
ATOM 679 C C . THR A 1 95 ? -0.423 3.582 -15.205 1.00 95.69 95 THR A C 1
ATOM 681 O O . THR A 1 95 ? -0.093 3.643 -16.388 1.00 95.69 95 THR A O 1
ATOM 684 N N . HIS A 1 96 ? -1.511 2.919 -14.804 1.00 94.69 96 HIS A N 1
ATOM 685 C CA . HIS A 1 96 ? -2.386 2.202 -15.735 1.00 94.69 96 HIS A CA 1
ATOM 686 C C . HIS A 1 96 ? -3.167 3.140 -16.665 1.00 94.69 96 HIS A C 1
ATOM 688 O O . HIS A 1 96 ? -3.241 2.877 -17.866 1.00 94.69 96 HIS A O 1
ATOM 694 N N . VAL A 1 97 ? -3.678 4.268 -16.155 1.00 95.56 97 VAL A N 1
ATOM 695 C CA . VAL A 1 97 ? -4.329 5.301 -16.984 1.00 95.56 97 VAL A CA 1
ATOM 696 C C . VAL A 1 97 ? -3.374 5.798 -18.067 1.00 95.56 97 VAL A C 1
ATOM 698 O O . VAL A 1 97 ? -3.764 5.896 -19.229 1.00 95.56 97 VAL A O 1
ATOM 701 N N . ARG A 1 98 ? -2.113 6.076 -17.708 1.00 95.12 98 ARG A N 1
ATOM 702 C CA . ARG A 1 98 ? -1.092 6.596 -18.631 1.00 95.12 98 ARG A CA 1
ATOM 703 C C . ARG A 1 98 ? -0.875 5.691 -19.844 1.00 95.12 98 ARG A C 1
ATOM 705 O O . ARG A 1 98 ? -0.637 6.203 -20.933 1.00 95.12 98 ARG A O 1
ATOM 712 N N . ILE A 1 99 ? -0.925 4.374 -19.657 1.00 94.62 99 ILE A N 1
ATOM 713 C CA . ILE A 1 99 ? -0.700 3.393 -20.729 1.00 94.62 99 ILE A CA 1
ATOM 714 C C . ILE A 1 99 ? -1.997 2.936 -21.414 1.00 94.62 99 ILE A C 1
ATOM 716 O O . ILE A 1 99 ? -1.953 2.071 -22.283 1.00 94.62 99 ILE A O 1
ATOM 720 N N . GLY A 1 100 ? -3.148 3.505 -21.039 1.00 92.31 100 GLY A N 1
ATOM 721 C CA . GLY A 1 100 ? -4.443 3.179 -21.639 1.00 92.31 100 GLY A CA 1
ATOM 722 C C . GLY A 1 100 ? -5.000 1.815 -21.229 1.00 92.31 100 GLY A C 1
ATOM 723 O O . GLY A 1 100 ? -5.771 1.221 -21.983 1.00 92.31 100 GLY A O 1
ATOM 724 N N . ASN A 1 101 ? -4.623 1.302 -20.054 1.00 93.44 101 ASN A N 1
ATOM 725 C CA . ASN A 1 101 ? -5.102 0.003 -19.589 1.00 93.44 101 ASN A CA 1
ATOM 726 C C . ASN A 1 101 ? -6.626 0.016 -19.313 1.00 93.44 101 ASN A C 1
ATOM 728 O O . ASN A 1 101 ? -7.159 1.027 -18.836 1.00 93.44 101 ASN A O 1
ATOM 732 N N . PRO A 1 102 ? -7.344 -1.104 -19.556 1.00 92.38 102 PRO A N 1
ATOM 733 C CA . PRO A 1 102 ? -8.792 -1.172 -19.372 1.00 92.38 102 PRO A CA 1
ATOM 734 C C . PRO A 1 102 ? -9.258 -0.791 -17.960 1.00 92.38 102 PRO A C 1
ATOM 736 O O . PRO A 1 102 ? -8.631 -1.141 -16.955 1.00 92.38 102 PRO A O 1
ATOM 739 N N . LEU A 1 103 ? -10.407 -0.106 -17.894 1.00 87.12 103 LEU A N 1
ATOM 740 C CA . LEU A 1 103 ? -10.936 0.463 -16.653 1.00 87.12 103 LEU A CA 1
ATOM 741 C C . LEU A 1 103 ? -11.237 -0.602 -15.593 1.00 87.12 103 LEU A C 1
ATOM 743 O O . LEU A 1 103 ? -10.746 -0.513 -14.475 1.00 87.12 103 LEU A O 1
ATOM 747 N N . PHE A 1 104 ? -12.017 -1.620 -15.951 1.00 87.94 104 PHE A N 1
ATOM 748 C CA . PHE A 1 104 ? -12.545 -2.604 -15.000 1.00 87.94 104 PHE A CA 1
ATOM 749 C C . PHE A 1 104 ? -11.596 -3.760 -14.668 1.00 87.94 104 PHE A C 1
ATOM 751 O O . PHE A 1 104 ? -11.978 -4.626 -13.890 1.00 87.94 104 PHE A O 1
ATOM 758 N N . SER A 1 105 ? -10.392 -3.806 -15.242 1.00 84.44 105 SER A N 1
ATOM 759 C CA . SER A 1 105 ? -9.404 -4.841 -14.909 1.00 84.44 105 SER A CA 1
ATOM 760 C C . SER A 1 105 ? -8.212 -4.274 -14.148 1.00 84.44 105 SER A C 1
ATOM 762 O O . SER A 1 105 ? -7.911 -4.752 -13.063 1.00 84.44 105 SER A O 1
ATOM 764 N N . HIS A 1 106 ? -7.578 -3.232 -14.685 1.00 85.88 106 HIS A N 1
ATOM 765 C CA . HIS A 1 106 ? -6.313 -2.713 -14.164 1.00 85.88 106 HIS A CA 1
ATOM 766 C C . HIS A 1 106 ? -6.483 -1.344 -13.510 1.00 85.88 106 HIS A C 1
ATOM 768 O O . HIS A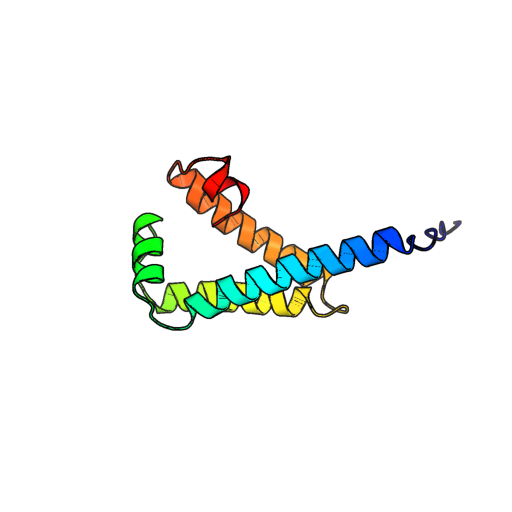 1 106 ? -6.076 -1.109 -12.376 1.00 85.88 106 HIS A O 1
ATOM 774 N N . THR A 1 107 ? -7.136 -0.422 -14.214 1.00 87.88 107 THR A N 1
ATOM 775 C CA . THR A 1 107 ? -7.151 0.987 -13.817 1.00 87.88 107 THR A CA 1
ATOM 776 C C . THR A 1 107 ? -8.001 1.252 -12.577 1.00 87.88 107 THR A C 1
ATOM 778 O O . THR A 1 107 ? -7.618 2.079 -11.765 1.00 87.88 107 THR A O 1
ATOM 781 N N . LEU A 1 108 ? -9.132 0.569 -12.379 1.00 84.94 108 LEU A N 1
ATOM 782 C CA . LEU A 1 108 ? -9.962 0.761 -11.179 1.00 84.94 108 LEU A CA 1
ATOM 783 C C . LEU A 1 108 ? -9.291 0.218 -9.906 1.00 84.94 108 LEU A C 1
ATOM 785 O O . LEU A 1 108 ? -9.566 0.707 -8.813 1.00 84.94 108 LEU A O 1
ATOM 789 N N . PHE A 1 109 ? -8.427 -0.786 -10.053 1.00 86.88 109 PHE A N 1
ATOM 790 C CA . PHE A 1 109 ? -7.867 -1.548 -8.937 1.00 86.88 109 PHE A CA 1
ATOM 791 C C . PHE A 1 109 ? -6.378 -1.278 -8.688 1.00 86.88 109 PHE A C 1
ATOM 793 O O . PHE A 1 109 ? -5.880 -1.641 -7.628 1.00 86.88 109 PHE A O 1
ATOM 800 N N . GLY A 1 110 ? -5.678 -0.620 -9.618 1.00 84.56 110 GLY A N 1
ATOM 801 C CA . GLY A 1 110 ? -4.253 -0.315 -9.480 1.00 84.56 110 GLY A CA 1
ATOM 802 C C . GLY A 1 110 ? -3.368 -1.565 -9.465 1.00 84.56 110 GLY A C 1
ATOM 803 O O . GLY A 1 110 ? -2.412 -1.610 -8.692 1.00 84.56 110 GLY A O 1
ATOM 804 N N . VAL A 1 111 ? -3.720 -2.577 -10.267 1.00 82.06 111 VAL A N 1
ATOM 805 C CA . VAL A 1 111 ? -3.066 -3.897 -10.347 1.00 82.06 111 VAL A CA 1
ATOM 806 C C . VAL A 1 111 ? -2.820 -4.309 -11.791 1.00 82.06 111 VAL A C 1
ATOM 808 O O . VAL A 1 111 ? -3.659 -3.973 -12.657 1.00 82.06 111 VAL A O 1
#

Sequence (111 aa):
MSISEAAPASQGAVWAGRALSAVVVLFMIFDGVIKLPPLDIVTQTMNGLGWPADPNIARLIGVIGLISTALYALPRTSVLGAILLTAYMGGAISTHVRIGNPLFSHTLFGV